Protein AF-A0A7L4P4T3-F1 (afdb_monomer_lite)

Radius of gyration: 15.0 Å; chains: 1; bounding box: 38×35×40 Å

Secondary structure (DSSP, 8-state):
-PEEEEEEESTTTTHHHHHHHHHHTT---SSHHHHS-HHHHHHHTTTEEEEEEEE--BHHHHHHTS---PPPPSEEETTEEE-BHHHHHHHHHHHHHHHHHHHT-SEEEEEE-SEES-EEEEE-SS-EEEE--S--EETTS--HHHHHHHHHHHHHHHHHHHHHHHS--

Structure (mmCIF, N/CA/C/O backbone):
data_AF-A0A7L4P4T3-F1
#
_entry.id   AF-A0A7L4P4T3-F1
#
loop_
_atom_site.group_PDB
_atom_site.id
_atom_site.type_symbol
_atom_site.label_atom_id
_atom_site.label_alt_id
_atom_site.label_comp_id
_atom_site.label_asym_id
_atom_site.label_entity_id
_atom_site.label_seq_id
_atom_site.pdbx_PDB_ins_code
_atom_site.Cartn_x
_atom_site.Cartn_y
_atom_site.Cartn_z
_atom_site.occupancy
_atom_site.B_iso_or_equiv
_atom_site.auth_seq_id
_atom_site.auth_comp_id
_atom_site.auth_asym_id
_atom_site.auth_atom_id
_atom_site.pdbx_PDB_model_num
ATOM 1 N N . MET A 1 1 ? -15.310 0.580 18.303 1.00 68.81 1 MET A N 1
ATOM 2 C CA . MET A 1 1 ? -15.443 -0.718 17.589 1.00 68.81 1 MET A CA 1
ATOM 3 C C . MET A 1 1 ? -14.160 -0.844 16.815 1.00 68.81 1 MET A C 1
ATOM 5 O O . MET A 1 1 ? -13.900 0.043 16.021 1.00 68.81 1 MET A O 1
ATOM 9 N N . THR A 1 2 ? -13.345 -1.863 17.078 1.00 90.75 2 THR A N 1
ATOM 10 C CA . THR A 1 2 ? -11.988 -1.888 16.525 1.00 90.75 2 THR A CA 1
ATOM 11 C C . THR A 1 2 ? -12.003 -2.198 15.031 1.00 90.75 2 THR A C 1
ATOM 13 O O . THR A 1 2 ? -12.440 -3.279 14.632 1.00 90.75 2 THR A O 1
ATOM 16 N N . LEU A 1 3 ? -11.505 -1.261 14.230 1.00 95.75 3 LEU A N 1
ATOM 17 C CA . LEU A 1 3 ? -11.363 -1.379 12.789 1.00 95.75 3 LEU A CA 1
ATOM 18 C C . LEU A 1 3 ? -10.098 -2.167 12.441 1.00 95.75 3 LEU A C 1
ATOM 20 O O . LEU A 1 3 ? -8.995 -1.843 12.888 1.00 95.75 3 LEU A O 1
ATOM 24 N N . LYS A 1 4 ? -10.252 -3.208 11.631 1.00 98.19 4 LYS A N 1
ATOM 25 C CA . LYS A 1 4 ? -9.178 -4.112 11.225 1.00 98.19 4 LYS A CA 1
ATOM 26 C C . LYS A 1 4 ? -8.603 -3.700 9.877 1.00 98.19 4 LYS A C 1
ATOM 28 O O . LYS A 1 4 ? -9.337 -3.578 8.900 1.00 98.19 4 LYS A O 1
ATOM 33 N N . ILE A 1 5 ? -7.284 -3.561 9.812 1.00 98.62 5 ILE A N 1
ATOM 34 C CA . ILE A 1 5 ? -6.548 -3.175 8.604 1.00 98.62 5 ILE A CA 1
ATOM 35 C C . ILE A 1 5 ? -5.568 -4.282 8.216 1.00 98.62 5 ILE A C 1
ATOM 37 O O . ILE A 1 5 ? -4.934 -4.892 9.079 1.00 98.62 5 ILE A O 1
ATOM 41 N N . ALA A 1 6 ? -5.404 -4.522 6.919 1.00 98.81 6 ALA A N 1
ATOM 42 C CA . ALA A 1 6 ? -4.343 -5.363 6.377 1.00 98.81 6 ALA A CA 1
ATOM 43 C C . ALA A 1 6 ? -3.648 -4.686 5.188 1.00 98.81 6 ALA A C 1
ATOM 45 O O . ALA A 1 6 ? -4.283 -3.951 4.432 1.00 98.81 6 ALA A O 1
ATOM 46 N N . THR A 1 7 ? -2.348 -4.932 5.004 1.00 98.88 7 THR A N 1
ATOM 47 C CA . THR A 1 7 ? -1.579 -4.352 3.888 1.00 98.88 7 THR A CA 1
ATOM 48 C C . THR A 1 7 ? -0.913 -5.424 3.030 1.00 98.88 7 THR A C 1
ATOM 50 O O . THR A 1 7 ? -0.411 -6.434 3.528 1.00 98.88 7 THR A O 1
ATOM 53 N N . ALA A 1 8 ? -0.886 -5.188 1.722 1.00 98.69 8 ALA A N 1
ATOM 54 C CA . ALA A 1 8 ? -0.048 -5.867 0.753 1.00 98.69 8 ALA A CA 1
ATOM 55 C C . ALA A 1 8 ? 0.802 -4.814 0.036 1.00 98.69 8 ALA A C 1
ATOM 57 O O . ALA A 1 8 ? 0.303 -3.945 -0.673 1.00 98.69 8 ALA A O 1
ATOM 58 N N . GLU A 1 9 ? 2.110 -4.880 0.225 1.00 98.69 9 GLU A N 1
ATOM 59 C CA . GLU A 1 9 ? 3.041 -3.821 -0.132 1.00 98.69 9 GLU A CA 1
ATOM 60 C C . GLU A 1 9 ? 4.134 -4.331 -1.067 1.00 98.69 9 GLU A C 1
ATOM 62 O O . GLU A 1 9 ? 4.635 -5.449 -0.922 1.00 98.69 9 GLU A O 1
ATOM 67 N N . CYS A 1 10 ? 4.552 -3.484 -2.004 1.00 97.19 10 CYS A N 1
ATOM 68 C CA . CYS A 1 10 ? 5.779 -3.676 -2.774 1.00 97.19 10 CYS A CA 1
ATOM 69 C C . CYS A 1 10 ? 6.733 -2.533 -2.469 1.00 97.19 10 CYS A C 1
ATOM 71 O O . CYS A 1 10 ? 7.533 -2.659 -1.558 1.00 97.19 10 CYS A O 1
ATOM 73 N N . PHE A 1 11 ? 6.635 -1.401 -3.167 1.00 97.94 11 PHE A N 1
ATOM 74 C CA . PHE A 1 11 ? 7.646 -0.342 -3.095 1.00 97.94 11 PHE A CA 1
ATOM 75 C C . PHE A 1 11 ? 7.721 0.373 -1.733 1.00 97.94 11 PHE A C 1
ATOM 77 O O . PHE A 1 11 ? 8.744 0.978 -1.424 1.00 97.94 11 PHE A O 1
ATOM 84 N N . THR A 1 12 ? 6.694 0.239 -0.887 1.00 98.44 12 THR A N 1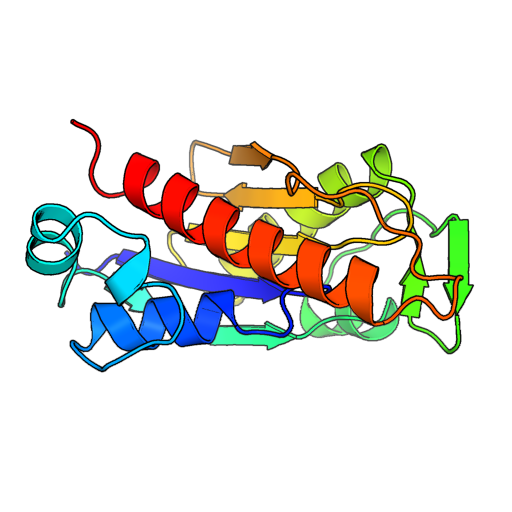
ATOM 85 C CA . THR A 1 12 ? 6.690 0.737 0.500 1.00 98.44 12 THR A CA 1
ATOM 86 C C . THR A 1 12 ? 7.265 -0.255 1.520 1.00 98.44 12 THR A C 1
ATOM 88 O O . THR A 1 12 ? 7.413 0.091 2.684 1.00 98.44 12 THR A O 1
ATOM 91 N N . HIS A 1 13 ? 7.654 -1.466 1.103 1.00 97.31 13 HIS A N 1
ATOM 92 C CA . HIS A 1 13 ? 8.471 -2.415 1.881 1.00 97.31 13 HIS A CA 1
ATOM 93 C C . HIS A 1 13 ? 7.887 -2.860 3.242 1.00 97.31 13 HIS A C 1
ATOM 95 O O . HIS A 1 13 ? 8.635 -3.277 4.125 1.00 97.31 13 HIS A O 1
ATOM 101 N N . GLY A 1 14 ? 6.567 -2.802 3.438 1.00 97.81 14 GLY A N 1
ATOM 102 C CA . GLY A 1 14 ? 5.952 -3.143 4.728 1.00 97.81 14 GLY A CA 1
ATOM 103 C C . GLY A 1 14 ? 6.009 -2.002 5.749 1.00 97.81 14 GLY A C 1
ATOM 104 O O . GLY A 1 14 ? 5.626 -2.188 6.906 1.00 97.81 14 GLY A O 1
ATOM 105 N N . ILE A 1 15 ? 6.514 -0.829 5.351 1.00 97.88 15 ILE A N 1
ATOM 106 C CA . ILE A 1 15 ? 6.618 0.340 6.223 1.00 97.88 15 ILE A CA 1
ATOM 107 C C . ILE A 1 15 ? 5.219 0.862 6.548 1.00 97.88 15 ILE A C 1
ATOM 109 O O . ILE A 1 15 ? 4.986 1.223 7.694 1.00 97.88 15 ILE A O 1
ATOM 113 N N . VAL A 1 16 ? 4.265 0.835 5.609 1.00 98.19 16 VAL A N 1
ATOM 114 C CA . VAL A 1 16 ? 2.896 1.299 5.895 1.00 98.19 16 VAL A CA 1
ATOM 115 C C . VAL A 1 16 ? 2.280 0.464 7.016 1.00 98.19 16 VAL A C 1
ATOM 117 O O . VAL A 1 16 ? 1.818 1.026 8.006 1.00 98.19 16 VAL A O 1
ATOM 120 N N . ALA A 1 17 ? 2.348 -0.868 6.925 1.00 98.00 17 ALA A N 1
ATOM 121 C CA . ALA A 1 17 ? 1.930 -1.754 8.010 1.00 98.00 17 ALA A CA 1
ATOM 122 C C . ALA A 1 17 ? 2.639 -1.431 9.330 1.00 98.00 17 ALA A C 1
ATOM 124 O O . ALA A 1 17 ? 1.982 -1.252 10.356 1.00 98.00 17 ALA A O 1
ATOM 125 N N . ARG A 1 18 ? 3.974 -1.330 9.316 1.00 96.06 18 ARG A N 1
ATOM 126 C CA . ARG A 1 18 ? 4.760 -1.022 10.520 1.00 96.06 18 ARG A CA 1
ATOM 127 C C . ARG A 1 18 ? 4.282 0.264 11.191 1.00 96.06 18 ARG A C 1
ATOM 129 O O . ARG A 1 18 ? 4.104 0.278 12.405 1.00 96.06 18 ARG A O 1
ATOM 136 N N . GLU A 1 19 ? 4.078 1.320 10.413 1.00 95.31 19 GLU A N 1
ATOM 137 C CA . GLU A 1 19 ? 3.657 2.623 10.922 1.00 95.31 19 GLU A CA 1
ATOM 138 C C . GLU A 1 19 ? 2.224 2.577 11.454 1.00 95.31 19 GLU A C 1
ATOM 140 O O . GLU A 1 19 ? 1.995 3.074 12.553 1.00 95.31 19 GLU A O 1
ATOM 145 N N . ILE A 1 20 ? 1.297 1.903 10.758 1.00 95.06 20 ILE A N 1
ATOM 146 C CA . ILE A 1 20 ? -0.074 1.673 11.248 1.00 95.06 20 ILE A CA 1
ATOM 147 C C . ILE A 1 20 ? -0.064 0.972 12.601 1.00 95.06 20 ILE A C 1
ATOM 149 O O . ILE A 1 20 ? -0.732 1.410 13.534 1.00 95.06 20 ILE A O 1
ATOM 153 N N . HIS A 1 21 ? 0.719 -0.099 12.732 1.00 94.25 21 HIS A N 1
ATOM 154 C CA . HIS A 1 21 ? 0.857 -0.797 14.003 1.00 94.25 21 HIS A CA 1
ATOM 155 C C . HIS A 1 21 ? 1.443 0.109 15.089 1.00 94.25 21 HIS A C 1
ATOM 157 O O . HIS A 1 21 ? 0.913 0.146 16.197 1.00 94.25 21 HIS A O 1
ATOM 163 N N . ALA A 1 22 ? 2.514 0.844 14.779 1.00 91.12 22 ALA A N 1
ATOM 164 C CA . ALA A 1 22 ? 3.192 1.693 15.747 1.00 91.12 22 ALA A CA 1
ATOM 165 C C . ALA A 1 22 ? 2.245 2.745 16.337 1.00 91.12 22 ALA A C 1
ATOM 167 O O . ALA A 1 22 ? 2.078 2.782 17.556 1.00 91.12 22 ALA A O 1
ATOM 168 N N . TRP A 1 23 ? 1.575 3.549 15.505 1.00 88.81 23 TRP A N 1
ATOM 169 C CA . TRP A 1 23 ? 0.705 4.605 16.028 1.00 88.81 23 TRP A CA 1
ATOM 170 C C . TRP A 1 23 ? -0.558 4.038 16.689 1.00 88.81 23 TRP A C 1
ATOM 172 O O . TRP A 1 23 ? -0.953 4.527 17.745 1.00 88.81 23 TRP A O 1
ATOM 182 N N . ALA A 1 24 ? -1.140 2.949 16.170 1.00 90.31 24 ALA A N 1
ATOM 183 C CA . ALA A 1 24 ? -2.326 2.335 16.776 1.00 90.31 24 ALA A CA 1
ATOM 184 C C . ALA A 1 24 ? -2.061 1.774 18.187 1.00 90.31 24 ALA A C 1
ATOM 186 O O . ALA A 1 24 ? -2.991 1.646 18.986 1.00 90.31 24 ALA A O 1
ATOM 187 N N . GLN A 1 25 ? -0.800 1.445 18.499 1.00 89.00 25 GLN A N 1
ATOM 188 C CA . GLN A 1 25 ? -0.351 0.968 19.812 1.00 89.00 25 GLN A CA 1
ATOM 189 C C . GLN A 1 25 ? 0.301 2.060 20.681 1.00 89.00 25 GLN A C 1
ATOM 191 O O . GLN A 1 25 ? 0.717 1.774 21.804 1.00 89.00 25 GLN A O 1
ATOM 196 N N . GLY A 1 26 ? 0.396 3.304 20.198 1.00 86.06 26 GLY A N 1
ATOM 197 C CA . GLY A 1 26 ? 1.049 4.403 20.918 1.00 86.06 26 GLY A CA 1
ATOM 198 C C . GLY A 1 26 ? 2.581 4.311 20.961 1.00 86.06 26 GLY A C 1
ATOM 199 O O . GLY A 1 26 ? 3.210 4.837 21.880 1.00 86.06 26 GLY A O 1
ATOM 200 N N . TYR A 1 27 ? 3.200 3.615 20.005 1.00 83.94 27 TYR A N 1
ATOM 201 C CA . TYR A 1 27 ? 4.654 3.546 19.854 1.00 83.94 27 TYR A CA 1
ATOM 202 C C . TYR A 1 27 ? 5.192 4.703 19.009 1.00 83.94 27 TYR A C 1
ATOM 204 O O . TYR A 1 27 ? 4.485 5.306 18.203 1.00 83.94 27 TYR A O 1
ATOM 212 N N . GLN A 1 28 ? 6.491 4.976 19.157 1.00 79.19 28 GLN A N 1
ATOM 213 C CA . GLN A 1 28 ? 7.197 5.853 18.227 1.00 79.19 28 GLN A CA 1
ATOM 214 C C . GLN A 1 28 ? 7.330 5.172 16.857 1.00 79.19 28 GLN A C 1
ATOM 216 O O . GLN A 1 28 ? 7.611 3.976 16.770 1.00 79.19 28 GLN A O 1
ATOM 221 N N . GLY A 1 29 ? 7.145 5.953 15.798 1.00 76.75 29 GLY A N 1
ATOM 222 C CA . GLY A 1 29 ? 7.253 5.548 14.399 1.00 76.75 29 GLY A CA 1
ATOM 223 C C . GLY A 1 29 ? 8.104 6.546 13.620 1.00 76.75 29 GLY A C 1
ATOM 224 O O . GLY A 1 29 ? 8.430 7.624 14.121 1.00 76.75 29 GLY A O 1
ATOM 225 N N . GLU A 1 30 ? 8.492 6.178 12.404 1.00 78.00 30 GLU A N 1
ATOM 226 C CA . GLU A 1 30 ? 9.298 7.040 11.534 1.00 78.00 30 GLU A CA 1
ATOM 227 C C . GLU A 1 30 ? 8.426 8.052 10.782 1.00 78.00 30 GLU A C 1
ATOM 229 O O . GLU A 1 30 ? 8.849 9.186 10.560 1.00 78.00 30 GLU A O 1
ATOM 234 N N . PHE A 1 31 ? 7.193 7.665 10.447 1.00 78.62 31 PHE A N 1
ATOM 235 C CA . PHE A 1 31 ? 6.271 8.466 9.649 1.00 78.62 31 PHE A CA 1
ATOM 236 C C . PHE A 1 31 ? 4.995 8.779 10.411 1.00 78.62 31 PHE A C 1
ATOM 238 O O . PHE A 1 31 ? 4.721 9.951 10.609 1.00 78.62 31 PHE A O 1
ATOM 245 N N . GLY A 1 32 ? 4.237 7.777 10.873 1.00 70.69 32 GLY A N 1
ATOM 246 C CA . GLY A 1 32 ? 2.883 7.964 11.420 1.00 70.69 32 GLY A CA 1
ATOM 247 C C . GLY A 1 32 ? 2.794 9.109 12.438 1.00 70.69 32 GLY A C 1
ATOM 248 O O . GLY A 1 32 ? 2.099 10.087 12.181 1.00 70.69 32 GLY A O 1
ATOM 249 N N . PRO A 1 33 ? 3.579 9.077 13.528 1.00 67.31 33 PRO A N 1
ATOM 250 C CA . PRO A 1 33 ? 3.592 10.157 14.520 1.00 67.31 33 PRO A CA 1
ATOM 251 C C . PRO A 1 33 ? 4.080 11.525 14.014 1.00 67.31 33 PRO A C 1
ATOM 253 O O . PRO A 1 33 ? 3.840 12.530 14.675 1.00 67.31 33 PRO A O 1
ATOM 256 N N . ASN A 1 34 ? 4.785 11.570 12.881 1.00 75.75 34 ASN A N 1
ATOM 257 C CA . ASN A 1 34 ? 5.347 12.790 12.295 1.00 75.75 34 ASN A CA 1
ATOM 258 C C . ASN A 1 34 ? 4.479 13.382 11.173 1.00 75.75 34 ASN A C 1
ATOM 260 O O . ASN A 1 34 ? 4.620 14.566 10.873 1.00 75.75 34 ASN A O 1
ATOM 264 N N . VAL A 1 35 ? 3.631 12.571 10.530 1.00 82.31 35 VAL A N 1
ATOM 265 C CA . VAL A 1 35 ? 2.823 12.981 9.366 1.00 82.31 35 VAL A CA 1
ATOM 266 C C . VAL A 1 35 ? 1.339 13.122 9.680 1.00 82.31 35 VAL A C 1
ATOM 268 O O . VAL A 1 35 ? 0.672 13.911 9.022 1.00 82.31 35 VAL A O 1
ATOM 271 N N . LEU A 1 36 ? 0.829 12.390 10.673 1.00 84.50 36 LEU A N 1
ATOM 272 C CA . LEU A 1 36 ? -0.582 12.422 11.060 1.00 84.50 36 LEU A CA 1
ATOM 273 C C . LEU A 1 36 ? -0.865 13.554 12.055 1.00 84.50 36 LEU A C 1
ATOM 275 O O . LEU A 1 36 ? 0.003 13.934 12.849 1.00 84.50 36 LEU A O 1
ATOM 279 N N . LYS A 1 37 ? -2.095 14.081 12.060 1.00 85.25 37 LYS A N 1
ATOM 280 C CA . LYS A 1 37 ? -2.514 15.094 13.039 1.00 85.25 37 LYS A CA 1
ATOM 281 C C . LYS A 1 37 ? -2.562 14.462 14.446 1.00 85.25 37 LYS A C 1
ATOM 283 O O . LYS A 1 37 ? -3.124 13.374 14.594 1.00 85.25 37 LYS A O 1
ATOM 288 N N . PRO A 1 38 ? -2.066 15.142 15.501 1.00 84.06 38 PRO A N 1
ATOM 289 C CA . PRO A 1 38 ? -2.125 14.627 16.874 1.00 84.06 38 PRO A CA 1
ATOM 290 C C . PRO A 1 38 ? -3.537 14.213 17.315 1.00 84.06 38 PRO A C 1
ATOM 292 O O . PRO A 1 38 ? -3.720 13.120 17.839 1.00 84.06 38 PRO A O 1
ATOM 295 N N . ASP A 1 39 ? -4.549 15.028 16.999 1.00 86.00 39 ASP A N 1
ATOM 296 C CA . ASP A 1 39 ? -5.949 14.737 17.334 1.00 86.00 39 ASP A CA 1
ATOM 297 C C . ASP A 1 39 ? -6.473 13.456 16.659 1.00 86.00 39 ASP A C 1
ATOM 299 O O . ASP A 1 39 ? -7.330 12.767 17.214 1.00 86.00 39 ASP A O 1
ATOM 303 N N . SER A 1 40 ? -5.985 13.131 15.457 1.00 85.44 40 SER A N 1
ATOM 304 C CA . SER A 1 40 ? -6.337 11.888 14.763 1.00 85.44 40 SER A CA 1
ATOM 305 C C . SER A 1 40 ? -5.680 10.691 15.437 1.00 85.44 40 SER A C 1
ATOM 307 O O . SER A 1 40 ? -6.336 9.673 15.638 1.00 85.44 40 SER A O 1
ATOM 309 N N . ILE A 1 41 ? -4.409 10.815 15.834 1.00 81.88 41 ILE A N 1
ATOM 310 C CA . ILE A 1 41 ? -3.689 9.759 16.558 1.00 81.88 41 ILE A CA 1
ATOM 311 C C . ILE A 1 41 ? -4.428 9.423 17.857 1.00 81.88 41 ILE A C 1
ATOM 313 O O . ILE A 1 41 ? -4.738 8.255 18.088 1.00 81.88 41 ILE A O 1
ATOM 317 N N . ASP A 1 42 ? -4.789 10.434 18.648 1.00 84.31 42 ASP A N 1
ATOM 318 C CA . ASP A 1 42 ? -5.488 10.245 19.924 1.00 84.31 42 ASP A CA 1
ATOM 319 C C . ASP A 1 42 ? -6.858 9.569 19.747 1.00 84.31 42 ASP A C 1
ATOM 321 O O . ASP A 1 42 ? -7.248 8.728 20.557 1.00 84.31 42 ASP A O 1
ATOM 325 N N . LYS A 1 43 ? -7.593 9.906 18.677 1.00 84.62 43 LYS A N 1
ATOM 326 C CA . LYS A 1 43 ? -8.898 9.296 18.363 1.00 84.62 43 LYS A CA 1
ATOM 327 C C . LYS A 1 43 ? -8.785 7.853 17.880 1.00 84.62 43 LYS A C 1
ATOM 329 O O . LYS A 1 43 ? -9.671 7.050 18.158 1.00 84.62 43 LYS A O 1
ATOM 334 N N . LEU A 1 44 ? -7.755 7.548 17.096 1.00 85.19 44 LEU A N 1
ATOM 335 C CA . LEU A 1 44 ? -7.621 6.261 16.416 1.00 85.19 44 LEU A CA 1
ATOM 336 C C . LEU A 1 44 ? -6.839 5.232 17.247 1.00 85.19 44 LEU A C 1
ATOM 338 O O . LEU A 1 44 ? -6.943 4.028 16.988 1.00 85.19 44 LEU A O 1
ATOM 342 N N . GLN A 1 45 ? -6.065 5.669 18.245 1.00 86.31 45 GLN A N 1
ATOM 343 C CA . GLN A 1 45 ? -5.320 4.779 19.130 1.00 86.31 45 GLN A CA 1
ATOM 344 C C . GLN A 1 45 ? -6.273 3.838 19.887 1.00 86.31 45 GLN A C 1
ATOM 346 O O . GLN A 1 45 ? -7.221 4.263 20.539 1.00 86.31 45 GLN A O 1
ATOM 351 N N . GLY A 1 46 ? -6.025 2.529 19.796 1.00 83.56 46 GLY A N 1
ATOM 352 C CA . GLY A 1 46 ? -6.900 1.495 20.369 1.00 83.56 46 GLY A CA 1
ATOM 353 C C . GLY A 1 46 ? -8.183 1.199 19.574 1.00 83.56 46 GLY A C 1
ATOM 354 O O . GLY A 1 46 ? -8.781 0.138 19.770 1.00 83.56 46 GLY A O 1
ATOM 355 N N . GLU A 1 47 ? -8.572 2.060 18.631 1.00 90.94 47 GLU A N 1
ATOM 356 C CA . GLU A 1 47 ? -9.696 1.823 17.714 1.00 90.94 47 GLU A CA 1
ATOM 357 C C . GLU A 1 47 ? -9.255 1.169 16.397 1.00 90.94 47 GLU A C 1
ATOM 359 O O . GLU A 1 47 ? -10.097 0.660 15.662 1.00 90.94 47 GLU A O 1
ATOM 364 N N . VAL A 1 48 ? -7.951 1.107 16.109 1.00 94.56 48 VAL A N 1
ATOM 365 C CA . VAL A 1 48 ? -7.394 0.445 14.918 1.00 94.56 48 VAL A CA 1
ATOM 366 C C . VAL A 1 48 ? -6.531 -0.760 15.288 1.00 94.56 48 VAL A C 1
ATOM 368 O O . VAL A 1 48 ? -5.729 -0.724 16.220 1.00 94.56 48 VAL A O 1
ATOM 371 N N . LEU A 1 49 ? -6.673 -1.841 14.521 1.00 95.94 49 LEU A N 1
ATOM 372 C CA . LEU A 1 49 ? -5.886 -3.064 14.642 1.00 95.94 49 LEU A CA 1
ATOM 373 C C . LEU A 1 49 ? -5.312 -3.471 13.283 1.00 95.94 49 LEU A C 1
ATOM 375 O O . LEU A 1 49 ? -6.054 -3.793 12.358 1.00 95.94 49 LEU A O 1
ATOM 379 N N . LEU A 1 50 ? -3.985 -3.545 13.180 1.00 97.75 50 LEU A N 1
ATOM 380 C CA . LEU A 1 50 ? -3.332 -4.181 12.037 1.00 97.75 50 LEU A CA 1
ATOM 381 C C . LEU A 1 50 ? -3.378 -5.709 12.193 1.00 97.75 50 LEU A C 1
ATOM 383 O O . LEU A 1 50 ? -2.816 -6.247 13.146 1.00 97.75 50 LEU A O 1
ATOM 387 N N . LEU A 1 51 ? -4.001 -6.410 11.245 1.00 98.12 51 LEU A N 1
ATOM 388 C CA . LEU A 1 51 ? -4.033 -7.875 11.207 1.00 98.12 51 LEU A CA 1
ATOM 389 C C . LEU A 1 51 ? -2.748 -8.462 10.622 1.00 98.12 51 LEU A C 1
ATOM 391 O O . LEU A 1 51 ? -2.170 -9.392 11.183 1.00 98.12 51 LEU A O 1
ATOM 395 N N . CYS A 1 52 ? -2.304 -7.931 9.484 1.00 98.06 52 CYS A N 1
ATOM 396 C CA . CYS A 1 52 ? -1.067 -8.343 8.835 1.00 98.06 52 CYS A CA 1
ATOM 397 C C . CYS A 1 52 ? -0.538 -7.263 7.887 1.00 98.06 52 CYS A C 1
ATOM 399 O O . CYS A 1 52 ? -1.307 -6.497 7.307 1.00 98.06 52 CYS A O 1
ATOM 401 N N . GLY A 1 53 ? 0.778 -7.265 7.688 1.00 98.44 53 GLY A N 1
ATOM 402 C CA . GLY A 1 53 ? 1.443 -6.563 6.596 1.00 98.44 53 GLY A CA 1
ATOM 403 C C . GLY A 1 53 ? 2.240 -7.554 5.762 1.00 98.44 53 GLY A C 1
ATOM 404 O O . GLY A 1 53 ? 3.037 -8.323 6.304 1.00 98.44 53 GLY A O 1
ATOM 405 N N . LEU A 1 54 ? 2.007 -7.570 4.454 1.00 98.31 54 LEU A N 1
ATOM 406 C CA . LEU A 1 54 ? 2.615 -8.518 3.528 1.00 98.31 54 LEU A CA 1
ATOM 407 C C . LEU A 1 54 ? 3.509 -7.777 2.540 1.00 98.31 54 LEU A C 1
ATOM 409 O O . LEU A 1 54 ? 3.031 -6.942 1.786 1.00 98.31 54 LEU A O 1
ATOM 413 N N . PHE A 1 55 ? 4.793 -8.122 2.476 1.00 98.00 55 PHE A N 1
ATOM 414 C CA . PHE A 1 55 ? 5.679 -7.636 1.417 1.00 98.00 55 PHE A CA 1
ATOM 415 C C . PHE A 1 55 ? 5.663 -8.616 0.228 1.00 98.00 55 PHE A C 1
ATOM 417 O O . PHE A 1 55 ? 6.205 -9.718 0.324 1.00 98.00 55 PHE A O 1
ATOM 424 N N . ILE A 1 56 ? 5.025 -8.232 -0.887 1.00 95.81 56 ILE A N 1
ATOM 425 C CA . ILE A 1 56 ? 4.698 -9.096 -2.043 1.00 95.81 56 ILE A CA 1
ATOM 426 C C . ILE A 1 56 ? 5.317 -8.553 -3.356 1.00 95.81 56 ILE A C 1
ATOM 428 O O . ILE A 1 56 ? 4.609 -8.215 -4.312 1.00 95.81 56 ILE A O 1
ATOM 432 N N . PRO A 1 57 ? 6.659 -8.489 -3.475 1.00 92.88 57 PRO A N 1
ATOM 433 C CA . PRO A 1 57 ? 7.312 -7.911 -4.653 1.00 92.88 57 PRO A CA 1
ATOM 434 C C . PRO A 1 57 ? 7.235 -8.800 -5.906 1.00 92.88 57 PRO A C 1
ATOM 436 O O . PRO A 1 57 ? 7.375 -8.301 -7.022 1.00 92.88 57 PRO A O 1
ATOM 439 N N . THR A 1 58 ? 7.017 -10.110 -5.755 1.00 92.38 58 THR A N 1
ATOM 440 C CA . THR A 1 58 ? 7.076 -11.066 -6.873 1.00 92.38 58 THR A CA 1
ATOM 441 C C . THR A 1 58 ? 5.697 -11.412 -7.424 1.00 92.38 58 THR A C 1
ATOM 443 O O . THR A 1 58 ? 4.714 -11.473 -6.683 1.00 92.38 58 THR A O 1
ATOM 446 N N . LEU A 1 59 ? 5.634 -11.716 -8.724 1.00 89.62 59 LEU A N 1
ATOM 447 C CA . LEU A 1 59 ? 4.412 -12.214 -9.369 1.00 89.62 59 LEU A CA 1
ATOM 448 C C . LEU A 1 59 ? 3.955 -13.555 -8.762 1.00 89.62 59 LEU A C 1
ATOM 450 O O . LEU A 1 59 ? 2.765 -13.797 -8.583 1.00 89.62 59 LEU A O 1
ATOM 454 N N . SER A 1 60 ? 4.912 -14.405 -8.372 1.00 91.50 60 SER A N 1
ATOM 455 C CA . SER A 1 60 ? 4.626 -15.685 -7.713 1.00 91.50 60 SER A CA 1
ATOM 456 C C . SER A 1 60 ? 3.902 -15.495 -6.379 1.00 91.50 60 SER A C 1
ATOM 458 O O . SER A 1 60 ? 2.886 -16.145 -6.135 1.00 91.50 60 SER A O 1
ATOM 460 N N . ALA A 1 61 ? 4.375 -14.580 -5.525 1.00 93.06 61 ALA A N 1
ATOM 461 C CA . ALA A 1 61 ? 3.728 -14.295 -4.246 1.00 93.06 61 ALA A CA 1
ATOM 462 C C . ALA A 1 61 ? 2.340 -13.666 -4.439 1.00 93.06 61 ALA A C 1
ATOM 464 O O . ALA A 1 61 ? 1.408 -14.005 -3.717 1.00 93.06 61 ALA A O 1
ATOM 465 N N . LEU A 1 62 ? 2.170 -12.822 -5.458 1.00 92.31 62 LEU A N 1
ATOM 466 C CA . LEU A 1 62 ? 0.869 -12.256 -5.810 1.00 92.31 62 LEU A CA 1
ATOM 467 C C . LEU A 1 62 ? -0.158 -13.357 -6.134 1.00 92.31 62 LEU A C 1
ATOM 469 O O . LEU A 1 62 ? -1.252 -13.386 -5.571 1.00 92.31 62 LEU A O 1
ATOM 473 N N . LYS A 1 63 ? 0.247 -14.335 -6.948 1.00 93.19 63 LYS A N 1
ATOM 474 C CA . LYS A 1 63 ? -0.603 -15.466 -7.328 1.00 93.19 63 LYS A CA 1
ATOM 475 C C . LYS A 1 63 ? -0.840 -16.463 -6.197 1.00 93.19 63 LYS A C 1
ATOM 477 O O . LYS A 1 63 ? -1.935 -16.990 -6.054 1.00 93.19 63 LYS A O 1
ATOM 482 N N . THR A 1 64 ? 0.183 -16.775 -5.409 1.00 95.00 64 THR A N 1
ATOM 483 C CA . THR A 1 64 ? 0.121 -17.884 -4.438 1.00 95.00 64 THR A CA 1
ATOM 484 C C . THR A 1 64 ? -0.326 -17.451 -3.047 1.00 95.00 64 THR A C 1
ATOM 486 O O . THR A 1 64 ? -1.017 -18.215 -2.377 1.00 95.00 64 THR A O 1
ATOM 489 N N . VAL A 1 65 ? 0.033 -16.236 -2.619 1.00 96.38 65 VAL A N 1
ATOM 490 C CA . VAL A 1 65 ? -0.326 -15.686 -1.303 1.00 96.38 65 VAL A CA 1
ATOM 491 C C . VAL A 1 65 ? -1.629 -14.902 -1.395 1.00 96.38 65 VAL A C 1
ATOM 493 O O . VAL A 1 65 ? -2.575 -15.228 -0.684 1.00 96.38 65 VAL A O 1
ATOM 496 N N . LEU A 1 66 ? -1.707 -13.912 -2.296 1.00 95.81 66 LEU A N 1
ATOM 497 C CA . LEU A 1 66 ? -2.916 -13.091 -2.447 1.00 95.81 66 LEU A CA 1
ATOM 498 C C . LEU A 1 66 ? -3.995 -13.751 -3.313 1.00 95.81 66 LEU A C 1
ATOM 500 O O . LEU A 1 66 ? -5.125 -13.279 -3.319 1.00 95.81 66 LEU A O 1
ATOM 504 N N . LYS A 1 67 ? -3.679 -14.848 -4.018 1.00 94.88 67 LYS A N 1
ATOM 505 C CA . LYS A 1 67 ? -4.611 -15.538 -4.931 1.00 94.88 67 LYS A CA 1
ATOM 506 C C . LYS A 1 67 ? -5.157 -14.616 -6.030 1.00 94.88 67 LYS A C 1
ATOM 508 O O . LYS A 1 67 ? -6.295 -14.771 -6.463 1.00 94.88 67 LYS A O 1
ATOM 513 N N . VAL A 1 68 ? -4.329 -13.671 -6.475 1.00 91.69 68 VAL A N 1
ATOM 514 C CA . VAL A 1 68 ? -4.651 -12.705 -7.531 1.00 91.69 68 VAL A CA 1
ATOM 515 C C . VAL A 1 68 ? -3.985 -13.127 -8.833 1.00 91.69 68 VAL A C 1
ATOM 517 O O . VAL A 1 68 ? -2.765 -13.299 -8.881 1.00 91.69 68 VAL A O 1
ATOM 520 N N . ASP A 1 69 ? -4.775 -13.222 -9.900 1.00 88.12 69 ASP A N 1
ATOM 521 C CA . ASP A 1 69 ? -4.260 -13.236 -11.268 1.00 88.12 69 ASP A CA 1
ATOM 522 C C . ASP A 1 69 ? -4.140 -11.782 -11.747 1.00 88.12 69 ASP A C 1
ATOM 524 O O . ASP A 1 69 ? -5.128 -11.130 -12.080 1.00 88.12 69 ASP A O 1
ATOM 528 N N . ALA A 1 70 ? -2.921 -11.248 -11.694 1.00 85.12 70 ALA A N 1
ATOM 529 C CA . ALA A 1 70 ? -2.623 -9.878 -12.099 1.00 85.12 70 ALA A CA 1
ATOM 530 C C . ALA A 1 70 ? -2.343 -9.766 -13.602 1.00 85.12 70 ALA A C 1
ATOM 532 O O . ALA A 1 70 ? -1.979 -10.771 -14.221 1.00 85.12 70 ALA A O 1
ATOM 533 N N . PRO A 1 71 ? -2.451 -8.553 -14.178 1.00 89.56 71 PRO A N 1
ATOM 534 C CA . PRO A 1 71 ? -1.997 -8.298 -15.538 1.00 89.56 71 PRO A CA 1
ATOM 535 C C . PRO A 1 71 ? -0.533 -8.709 -15.736 1.00 89.56 71 PRO A C 1
ATOM 537 O O . PRO A 1 71 ? 0.280 -8.694 -14.802 1.00 89.56 71 PRO A O 1
ATOM 540 N N . GLU A 1 72 ? -0.200 -9.060 -16.977 1.00 92.06 72 GLU A N 1
ATOM 541 C CA . GLU A 1 72 ? 1.177 -9.351 -17.371 1.00 92.06 72 GLU A CA 1
ATOM 542 C C . GLU A 1 72 ? 2.048 -8.096 -17.187 1.00 92.06 72 GLU A C 1
ATOM 544 O O . GLU A 1 72 ? 1.665 -7.015 -17.640 1.00 92.06 72 GLU A O 1
ATOM 549 N N . PRO A 1 73 ? 3.199 -8.197 -16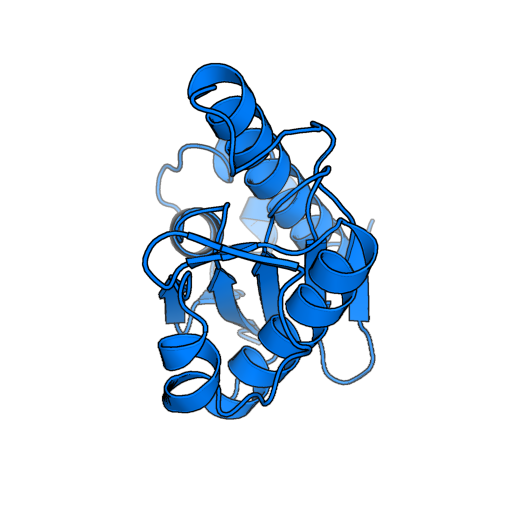.503 1.00 92.88 73 PRO A N 1
ATOM 550 C CA . PRO A 1 73 ? 4.086 -7.060 -16.314 1.00 92.88 73 PRO A CA 1
ATOM 551 C C . PRO A 1 73 ? 4.790 -6.677 -17.613 1.00 92.88 73 PRO A C 1
ATOM 553 O O . PRO A 1 73 ? 5.096 -7.527 -18.448 1.00 92.88 73 PRO A O 1
ATOM 556 N N . ALA A 1 74 ? 5.127 -5.393 -17.734 1.00 91.56 74 ALA A N 1
ATOM 557 C CA . ALA A 1 74 ? 5.943 -4.893 -18.835 1.00 91.56 74 ALA A CA 1
ATOM 558 C C . ALA A 1 74 ? 7.333 -5.551 -18.838 1.00 91.56 74 ALA A C 1
ATOM 560 O O . ALA A 1 74 ? 7.868 -5.885 -19.894 1.00 91.56 74 ALA A O 1
ATOM 561 N N . GLU A 1 75 ? 7.901 -5.783 -17.649 1.00 92.56 75 GLU A N 1
ATOM 562 C CA . GLU A 1 75 ? 9.158 -6.510 -17.486 1.00 92.56 75 GLU A CA 1
ATOM 563 C C . GLU A 1 75 ? 9.192 -7.339 -16.190 1.00 92.56 75 GLU A C 1
ATOM 565 O O . GLU A 1 75 ? 8.596 -6.993 -15.166 1.00 92.56 75 GLU A O 1
ATOM 570 N N . LEU A 1 76 ? 9.948 -8.442 -16.220 1.00 90.00 76 LEU A N 1
ATOM 571 C CA . LEU A 1 76 ? 10.303 -9.230 -15.041 1.00 90.00 76 LEU A CA 1
ATOM 572 C C . LEU A 1 76 ? 11.799 -9.108 -14.743 1.00 90.00 76 LEU A C 1
ATOM 574 O O . LEU A 1 76 ? 12.633 -9.764 -15.371 1.00 90.00 76 LEU A O 1
ATOM 578 N N . LYS A 1 77 ? 12.153 -8.355 -13.700 1.00 87.25 77 LYS A N 1
ATOM 579 C CA . LYS A 1 77 ? 13.544 -8.223 -13.248 1.00 87.25 77 LYS A CA 1
ATOM 580 C C . LYS A 1 77 ? 13.800 -9.168 -12.081 1.00 87.25 77 LYS A C 1
ATOM 582 O O . LYS A 1 77 ? 13.436 -8.889 -10.943 1.00 87.25 77 LYS A O 1
ATOM 587 N N . ARG A 1 78 ? 14.425 -10.321 -12.356 1.00 86.00 78 ARG A N 1
ATOM 588 C CA . ARG A 1 78 ? 14.711 -11.372 -11.348 1.00 86.00 78 ARG A CA 1
ATOM 589 C C . ARG A 1 78 ? 13.454 -11.830 -10.580 1.00 86.00 78 ARG A C 1
ATOM 591 O O . ARG A 1 78 ? 13.510 -12.083 -9.381 1.00 86.00 78 ARG A O 1
ATOM 598 N N . GLY A 1 79 ? 12.315 -11.914 -11.271 1.00 81.38 79 GLY A N 1
ATOM 599 C CA . GLY A 1 79 ? 11.024 -12.313 -10.693 1.00 81.38 79 GLY A CA 1
ATOM 600 C C . GLY A 1 79 ? 10.239 -11.188 -10.004 1.00 81.38 79 GLY A C 1
ATOM 601 O O . GLY A 1 79 ? 9.115 -11.426 -9.558 1.00 81.38 79 GLY A O 1
ATOM 602 N N . ILE A 1 80 ? 10.799 -9.975 -9.932 1.00 86.25 80 ILE A N 1
ATOM 603 C CA . ILE A 1 80 ? 10.087 -8.765 -9.507 1.00 86.25 80 ILE A CA 1
ATOM 604 C C . ILE A 1 80 ? 9.274 -8.246 -10.691 1.00 86.25 80 ILE A C 1
ATOM 606 O O . ILE A 1 80 ? 9.805 -8.122 -11.797 1.00 86.25 80 ILE A O 1
ATOM 610 N N . LYS A 1 81 ? 7.994 -7.966 -10.441 1.00 90.94 81 LYS A N 1
ATOM 611 C CA . LYS A 1 81 ? 7.063 -7.420 -11.433 1.00 90.94 81 LYS A CA 1
ATOM 612 C C . LYS A 1 81 ? 7.314 -5.925 -11.637 1.00 90.94 81 LYS A C 1
ATOM 614 O O . LYS A 1 81 ? 7.423 -5.190 -10.656 1.00 90.94 81 LYS A O 1
ATOM 619 N N . VAL A 1 82 ? 7.427 -5.501 -12.892 1.00 95.00 82 VAL A N 1
ATOM 620 C CA . VAL A 1 82 ? 7.600 -4.099 -13.283 1.00 95.00 82 VAL A CA 1
ATOM 621 C C . VAL A 1 82 ? 6.449 -3.719 -14.208 1.00 95.00 82 VAL A C 1
ATOM 623 O O . VAL A 1 82 ? 6.316 -4.277 -15.295 1.00 95.00 82 VAL A O 1
ATOM 626 N N . TYR A 1 83 ? 5.623 -2.786 -13.751 1.00 96.81 83 TYR A N 1
ATOM 627 C CA . TYR A 1 83 ? 4.483 -2.226 -14.476 1.00 96.81 83 TYR A CA 1
ATOM 628 C C . TYR A 1 83 ? 4.752 -0.765 -14.850 1.00 96.81 83 TYR A C 1
ATOM 630 O O . TYR A 1 83 ? 5.678 -0.155 -14.303 1.00 96.81 83 TYR A O 1
ATOM 638 N N . TYR A 1 84 ? 3.954 -0.208 -15.763 1.00 97.94 84 TYR A N 1
ATOM 639 C CA . TYR A 1 84 ? 3.826 1.242 -15.868 1.00 97.94 84 TYR A CA 1
ATOM 640 C C . TYR A 1 84 ? 2.790 1.742 -14.850 1.00 97.94 84 TYR A C 1
ATOM 642 O O . TYR A 1 84 ? 2.093 0.965 -14.199 1.00 97.94 84 TYR A O 1
ATOM 650 N N . GLU A 1 85 ? 2.728 3.059 -14.667 1.00 97.81 85 GLU A N 1
ATOM 651 C CA . GLU A 1 85 ? 1.917 3.698 -13.624 1.00 97.81 85 GLU A CA 1
ATOM 652 C C . GLU A 1 85 ? 0.416 3.362 -13.695 1.00 97.81 85 GLU A C 1
ATOM 654 O O . GLU A 1 85 ? -0.249 3.315 -12.659 1.00 97.81 85 GLU A O 1
ATOM 659 N N . GLU A 1 86 ? -0.127 3.130 -14.892 1.00 96.81 86 GLU A N 1
ATOM 660 C CA . GLU A 1 86 ? -1.534 2.757 -15.069 1.00 96.81 86 GLU A CA 1
ATOM 661 C C . GLU A 1 86 ? -1.798 1.352 -14.511 1.00 96.81 86 GLU A C 1
ATOM 663 O O . GLU A 1 86 ? -2.650 1.187 -13.635 1.00 96.81 86 GLU A O 1
ATOM 668 N N . GLU A 1 87 ? -1.003 0.357 -14.908 1.00 97.38 87 GLU A N 1
ATOM 669 C CA . GLU A 1 87 ? -1.153 -1.012 -14.415 1.00 97.38 87 GLU A CA 1
ATOM 670 C C . GLU A 1 87 ? -0.744 -1.135 -12.942 1.00 97.38 87 GLU A C 1
ATOM 672 O O . GLU A 1 87 ? -1.3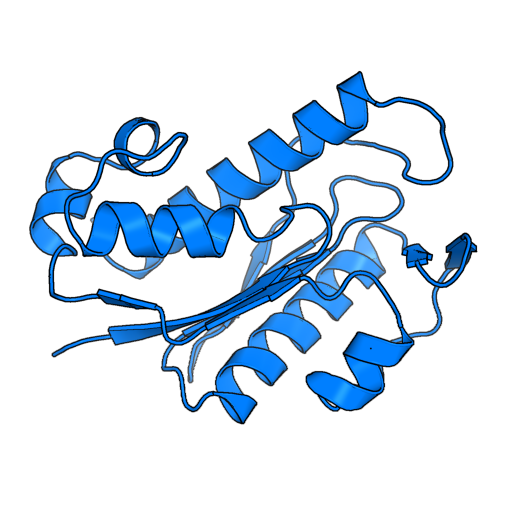29 -1.931 -12.211 1.00 97.38 87 GLU A O 1
ATOM 677 N N . ASP A 1 88 ? 0.200 -0.326 -12.451 1.00 98.06 88 ASP A N 1
ATOM 678 C CA . ASP A 1 88 ? 0.498 -0.257 -11.017 1.00 98.06 88 ASP A CA 1
ATOM 679 C C . ASP A 1 88 ? -0.733 0.180 -10.206 1.00 98.06 88 ASP A C 1
ATOM 681 O O . ASP A 1 88 ? -0.993 -0.371 -9.136 1.00 98.06 88 ASP A O 1
ATOM 685 N N . GLN A 1 89 ? -1.528 1.137 -10.689 1.00 98.25 89 GLN A N 1
ATOM 686 C CA . GLN A 1 89 ? -2.762 1.533 -10.001 1.00 98.25 89 GLN A CA 1
ATOM 687 C C . GLN A 1 89 ? -3.814 0.418 -10.018 1.00 98.25 89 GLN A C 1
ATOM 689 O O . GLN A 1 89 ? -4.484 0.194 -9.007 1.00 98.25 89 GLN A O 1
ATOM 694 N N . GLU A 1 90 ? -3.946 -0.314 -11.124 1.00 97.69 90 GLU A N 1
ATOM 695 C CA . GLU A 1 90 ? -4.835 -1.479 -11.200 1.00 97.69 90 GLU A CA 1
ATOM 696 C C . GLU A 1 90 ? -4.394 -2.592 -10.243 1.00 97.69 90 GLU A C 1
ATOM 698 O O . GLU A 1 90 ? -5.192 -3.109 -9.457 1.00 97.69 90 GLU A O 1
ATOM 703 N N . VAL A 1 91 ? -3.104 -2.923 -10.251 1.00 97.56 91 VAL A N 1
ATOM 704 C CA . VAL A 1 91 ? -2.516 -3.954 -9.393 1.00 97.56 91 VAL A CA 1
ATOM 705 C C . VAL A 1 91 ? -2.598 -3.557 -7.922 1.00 97.56 91 VAL A C 1
ATOM 707 O O . V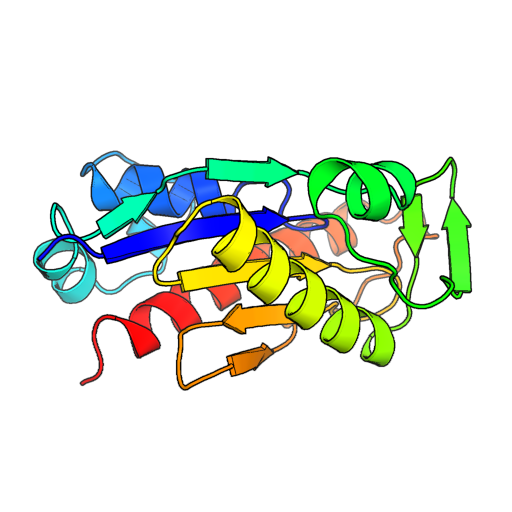AL A 1 91 ? -2.887 -4.417 -7.091 1.00 97.56 91 VAL A O 1
ATOM 710 N N . ALA A 1 92 ? -2.419 -2.279 -7.577 1.00 98.50 92 ALA A N 1
ATOM 711 C CA . ALA A 1 92 ? -2.603 -1.795 -6.210 1.00 98.50 92 ALA A CA 1
ATOM 712 C C . ALA A 1 92 ? -4.027 -2.074 -5.707 1.00 98.50 92 ALA A C 1
ATOM 714 O O . ALA A 1 92 ? -4.195 -2.567 -4.593 1.00 98.50 92 ALA A O 1
ATOM 715 N N . VAL A 1 93 ? -5.049 -1.840 -6.535 1.00 98.56 93 VAL A N 1
ATOM 716 C CA . VAL A 1 93 ? -6.449 -2.136 -6.188 1.00 98.56 93 VAL A CA 1
ATOM 717 C C . VAL A 1 93 ? -6.672 -3.633 -6.009 1.00 98.56 93 VAL A C 1
ATOM 719 O O . VAL A 1 93 ? -7.265 -4.041 -5.010 1.00 98.56 93 VAL A O 1
ATOM 722 N N . LEU A 1 94 ? -6.160 -4.459 -6.928 1.00 98.12 94 LEU A N 1
ATOM 723 C CA . LEU A 1 94 ? -6.248 -5.917 -6.810 1.00 98.12 94 LEU A CA 1
ATOM 724 C C . LEU A 1 94 ? -5.590 -6.415 -5.516 1.00 98.12 94 LEU A C 1
ATOM 726 O O . LEU A 1 94 ? -6.149 -7.260 -4.823 1.00 98.12 94 LEU A O 1
ATOM 730 N N . MET A 1 95 ? -4.425 -5.867 -5.166 1.00 98.50 95 MET A N 1
ATOM 731 C CA . MET A 1 95 ? -3.711 -6.188 -3.930 1.00 98.50 95 MET A CA 1
ATOM 732 C C . MET A 1 95 ? -4.487 -5.760 -2.681 1.00 98.50 95 MET A C 1
ATOM 734 O O . MET A 1 95 ? -4.579 -6.546 -1.739 1.00 98.50 95 MET A O 1
ATOM 738 N N . ALA A 1 96 ? -5.049 -4.548 -2.676 1.00 98.75 96 ALA A N 1
ATOM 739 C CA . ALA A 1 96 ? -5.832 -4.016 -1.564 1.00 98.75 96 ALA A CA 1
ATOM 740 C C . ALA A 1 96 ? -7.080 -4.869 -1.299 1.00 98.75 96 ALA A C 1
ATOM 742 O O . ALA A 1 96 ? -7.324 -5.278 -0.165 1.00 98.75 96 ALA A O 1
ATOM 743 N N . GLN A 1 97 ? -7.831 -5.198 -2.351 1.00 98.50 97 GLN A N 1
ATOM 744 C CA . GLN A 1 97 ? -9.016 -6.043 -2.238 1.00 98.50 97 GLN A CA 1
ATOM 745 C C . GLN A 1 97 ? -8.647 -7.455 -1.772 1.00 98.50 97 GLN A C 1
ATOM 747 O O . GLN A 1 97 ? -9.232 -7.980 -0.829 1.00 98.50 97 GLN A O 1
ATOM 752 N N . ALA A 1 98 ? -7.623 -8.053 -2.381 1.00 98.31 98 ALA A N 1
ATOM 753 C CA . ALA A 1 98 ? -7.225 -9.410 -2.046 1.00 98.31 98 ALA A CA 1
ATOM 754 C C . ALA A 1 98 ? -6.727 -9.537 -0.607 1.00 98.31 98 ALA A C 1
ATOM 756 O O . ALA A 1 98 ? -7.107 -10.482 0.079 1.00 98.31 98 ALA A O 1
ATOM 757 N N . VAL A 1 99 ? -5.902 -8.597 -0.125 1.00 98.69 99 VAL A N 1
ATOM 758 C CA . VAL A 1 99 ? -5.410 -8.664 1.256 1.00 98.69 99 VAL A CA 1
ATOM 759 C C . VAL A 1 99 ? -6.547 -8.496 2.262 1.00 98.69 99 VAL A C 1
ATOM 761 O O . VAL A 1 99 ? -6.577 -9.231 3.246 1.00 98.69 99 VAL A O 1
ATOM 764 N N . LYS A 1 100 ? -7.513 -7.610 1.977 1.00 98.62 100 LYS A N 1
ATOM 765 C CA . LYS A 1 100 ? -8.732 -7.443 2.777 1.00 98.62 100 LYS A CA 1
ATOM 766 C C . LYS A 1 100 ? -9.502 -8.757 2.892 1.00 98.62 100 LYS A C 1
ATOM 768 O O . LYS A 1 100 ? -9.801 -9.205 4.002 1.00 98.62 100 LYS A O 1
ATOM 773 N N . ASP A 1 101 ? -9.759 -9.392 1.751 1.00 98.06 101 ASP A N 1
ATOM 774 C CA . ASP A 1 101 ? -10.585 -10.594 1.661 1.00 98.06 101 ASP A CA 1
ATOM 775 C C . ASP A 1 101 ? -9.926 -11.802 2.339 1.00 98.06 101 ASP A C 1
ATOM 777 O O . ASP A 1 101 ? -10.585 -12.533 3.080 1.00 98.06 101 ASP A O 1
ATOM 781 N N . ILE A 1 102 ? -8.619 -12.016 2.141 1.00 97.62 102 ILE A N 1
ATOM 782 C CA . ILE A 1 102 ? -7.929 -13.170 2.742 1.00 97.62 102 ILE A CA 1
ATOM 783 C C . ILE A 1 102 ? -7.730 -13.022 4.253 1.00 97.62 102 ILE A C 1
ATOM 785 O O . ILE A 1 102 ? -7.660 -14.037 4.947 1.00 97.62 102 ILE A O 1
ATOM 789 N N . SER A 1 103 ? -7.607 -11.793 4.767 1.00 98.00 103 SER A N 1
ATOM 790 C CA . SER A 1 103 ? -7.398 -11.552 6.198 1.00 98.00 103 SER A CA 1
ATOM 791 C C . SER A 1 103 ? -8.702 -11.368 6.975 1.00 98.00 103 SER A C 1
ATOM 793 O O . SER A 1 103 ? -8.678 -11.418 8.203 1.00 98.00 103 SER A O 1
ATOM 795 N N . GLY A 1 104 ? -9.823 -11.103 6.295 1.00 97.56 104 GLY A N 1
ATOM 796 C CA . GLY A 1 104 ? -11.066 -10.664 6.938 1.00 97.56 104 GLY A CA 1
ATOM 797 C C . GLY A 1 104 ? -10.929 -9.289 7.606 1.00 97.56 104 GLY A C 1
ATOM 798 O O . GLY A 1 104 ? -11.495 -9.063 8.682 1.00 97.56 104 GLY A O 1
ATOM 799 N N . ALA A 1 105 ? -10.108 -8.412 7.015 1.00 98.38 105 ALA A N 1
ATOM 800 C CA . ALA A 1 105 ? -9.974 -7.026 7.458 1.00 98.38 105 ALA A CA 1
ATOM 801 C C . ALA A 1 105 ? -11.167 -6.193 6.973 1.00 98.38 105 ALA A C 1
ATOM 803 O O . ALA A 1 105 ? -11.823 -6.542 5.994 1.00 98.38 105 ALA A O 1
ATOM 804 N N . ASP A 1 106 ? -11.413 -5.073 7.644 1.00 98.44 106 ASP A N 1
ATOM 805 C CA . ASP A 1 106 ? -12.421 -4.099 7.227 1.00 98.44 106 ASP A CA 1
ATOM 806 C C . ASP A 1 106 ? -11.848 -3.182 6.127 1.00 98.44 106 ASP A C 1
ATOM 808 O O . ASP A 1 106 ? -12.559 -2.775 5.209 1.00 98.44 106 ASP A O 1
ATOM 812 N N . ILE A 1 107 ? -10.535 -2.912 6.180 1.00 98.69 107 ILE A N 1
ATOM 813 C CA . ILE A 1 107 ? -9.791 -2.145 5.173 1.00 98.69 107 ILE A CA 1
ATOM 814 C C . ILE A 1 107 ? -8.562 -2.925 4.693 1.00 98.69 107 ILE A C 1
ATOM 816 O O . ILE A 1 107 ? -7.769 -3.425 5.494 1.00 98.69 107 ILE A O 1
ATOM 820 N N . GLY A 1 108 ? -8.367 -2.975 3.376 1.00 98.81 108 GLY A N 1
ATOM 821 C CA . GLY A 1 108 ? -7.140 -3.452 2.740 1.00 98.81 108 GLY A CA 1
ATOM 822 C C . GLY A 1 108 ? -6.363 -2.324 2.075 1.00 98.81 108 GLY A C 1
ATOM 823 O O . GLY A 1 108 ? -6.952 -1.412 1.498 1.00 98.81 108 GLY A O 1
ATOM 824 N N . ILE A 1 109 ? -5.035 -2.395 2.128 1.00 98.88 109 ILE A N 1
ATOM 825 C CA . ILE A 1 109 ? -4.135 -1.426 1.491 1.00 98.88 109 ILE A CA 1
ATOM 826 C C . ILE A 1 109 ? -3.204 -2.154 0.527 1.00 98.88 109 ILE A C 1
ATOM 828 O O . ILE A 1 109 ? -2.579 -3.144 0.898 1.00 98.88 109 ILE A O 1
ATOM 832 N N . GLY A 1 110 ? -3.094 -1.651 -0.697 1.00 98.75 110 GLY A N 1
ATOM 833 C CA . GLY A 1 110 ? -2.234 -2.185 -1.747 1.00 98.75 110 GLY A CA 1
ATOM 834 C C . GLY A 1 110 ? -1.242 -1.137 -2.237 1.00 98.75 110 GLY A C 1
ATOM 835 O O . GLY A 1 110 ? -1.647 -0.018 -2.550 1.00 98.75 110 GLY A O 1
ATOM 836 N N . THR A 1 111 ? 0.046 -1.481 -2.337 1.00 98.75 111 THR A N 1
ATOM 837 C CA . THR A 1 111 ? 1.065 -0.595 -2.928 1.00 98.75 111 THR A CA 1
ATOM 838 C C . THR A 1 111 ? 1.952 -1.331 -3.935 1.00 98.75 111 THR A C 1
ATOM 840 O O . THR A 1 111 ? 2.465 -2.423 -3.670 1.00 98.75 111 THR A O 1
ATOM 843 N N . THR A 1 112 ? 2.185 -0.731 -5.103 1.00 98.25 112 THR A N 1
ATOM 844 C CA . THR A 1 112 ? 3.102 -1.252 -6.132 1.00 98.25 112 THR A CA 1
ATOM 845 C C . THR A 1 112 ? 3.725 -0.118 -6.941 1.00 98.25 112 THR A C 1
ATOM 847 O O . THR A 1 112 ? 3.126 0.941 -7.071 1.00 98.25 112 THR A O 1
ATOM 850 N N . ALA A 1 113 ? 4.963 -0.291 -7.407 1.00 97.88 113 ALA A N 1
ATOM 851 C CA . ALA A 1 113 ? 5.600 0.689 -8.282 1.00 97.88 113 ALA A CA 1
ATOM 852 C C . ALA A 1 113 ? 6.701 0.049 -9.140 1.00 97.88 113 ALA A C 1
ATOM 854 O O . ALA A 1 113 ? 7.709 -0.429 -8.609 1.00 97.88 113 ALA A O 1
ATOM 855 N N . GLY A 1 114 ? 6.541 0.101 -10.459 1.00 97.12 114 GLY A N 1
ATOM 856 C CA . GLY A 1 114 ? 7.545 -0.191 -11.473 1.00 97.12 114 GLY A CA 1
ATOM 857 C C . GLY A 1 114 ? 8.154 1.101 -12.015 1.00 97.12 114 GLY A C 1
ATOM 858 O O . GLY A 1 114 ? 9.043 1.681 -11.378 1.00 97.12 114 GLY A O 1
ATOM 859 N N . ILE A 1 115 ? 7.672 1.545 -13.176 1.00 97.88 115 ILE A N 1
ATOM 860 C CA . ILE A 1 115 ? 8.094 2.756 -13.892 1.00 97.88 115 ILE A CA 1
ATOM 861 C C . ILE A 1 115 ? 6.997 3.816 -13.756 1.00 97.88 115 ILE A C 1
ATOM 863 O O . ILE A 1 115 ? 5.887 3.637 -14.251 1.00 97.88 115 ILE A O 1
ATOM 867 N N . GLY A 1 116 ? 7.311 4.927 -13.091 1.00 98.19 116 GLY A N 1
ATOM 868 C CA . GLY A 1 116 ? 6.332 5.962 -12.760 1.00 98.19 116 GLY A CA 1
ATOM 869 C C . GLY A 1 116 ? 6.326 6.321 -11.279 1.00 98.19 116 GLY A C 1
ATOM 870 O O . GLY A 1 116 ? 7.288 6.068 -10.544 1.00 98.19 116 GLY A O 1
ATOM 871 N N . LYS A 1 117 ? 5.220 6.901 -10.823 1.00 98.62 117 LYS A N 1
ATOM 872 C CA . LYS A 1 117 ? 4.948 7.229 -9.417 1.00 98.62 117 LYS A CA 1
ATOM 873 C C . LYS A 1 117 ? 4.315 6.071 -8.639 1.00 98.62 117 LYS A C 1
ATOM 875 O O . LYS A 1 117 ? 4.144 6.185 -7.423 1.00 98.62 117 LYS A O 1
ATOM 880 N N . GLY A 1 118 ? 4.021 4.960 -9.315 1.00 98.44 118 GLY A N 1
ATOM 881 C CA . GLY A 1 118 ? 3.407 3.767 -8.734 1.00 98.44 118 GLY A CA 1
ATOM 882 C C . GLY A 1 118 ? 1.926 3.940 -8.404 1.00 98.44 118 GLY A C 1
ATOM 883 O O . GLY A 1 118 ? 1.342 4.996 -8.627 1.00 98.44 118 GLY A O 1
ATOM 884 N N . GLY A 1 119 ? 1.336 2.893 -7.841 1.00 98.62 119 GLY A N 1
ATOM 885 C CA . GLY A 1 119 ? -0.052 2.814 -7.418 1.00 98.62 119 GLY A CA 1
ATOM 886 C C . GLY A 1 119 ? -0.173 2.588 -5.914 1.00 98.62 119 GLY A C 1
ATOM 887 O O . GLY A 1 119 ? 0.544 1.777 -5.317 1.00 98.62 119 GLY A O 1
ATOM 888 N N . ILE A 1 120 ? -1.114 3.307 -5.314 1.00 98.88 120 ILE A N 1
ATOM 889 C CA . ILE A 1 120 ? -1.573 3.177 -3.933 1.00 98.88 120 ILE A CA 1
ATOM 890 C C . ILE A 1 120 ? -3.084 2.972 -3.989 1.00 98.88 120 ILE A C 1
ATOM 892 O O . ILE A 1 120 ? -3.787 3.720 -4.672 1.00 98.88 120 ILE A O 1
ATOM 896 N N . ALA A 1 121 ? -3.592 1.983 -3.260 1.00 98.81 121 ALA A N 1
ATOM 897 C CA . ALA A 1 121 ? -5.022 1.769 -3.115 1.00 98.81 121 ALA A CA 1
ATOM 898 C C . ALA A 1 121 ? -5.407 1.467 -1.667 1.00 98.81 121 ALA A C 1
ATOM 900 O O . ALA A 1 121 ? -4.710 0.720 -0.981 1.00 98.81 121 ALA A O 1
ATOM 901 N N . ILE A 1 122 ? -6.541 2.018 -1.232 1.00 98.81 122 ILE A N 1
ATOM 902 C CA . ILE A 1 122 ? -7.186 1.715 0.052 1.00 98.81 122 ILE A CA 1
ATOM 903 C C . ILE A 1 122 ? -8.617 1.268 -0.251 1.00 98.81 122 ILE A C 1
ATOM 905 O O . ILE A 1 122 ? -9.392 2.030 -0.830 1.00 98.81 122 ILE A O 1
ATOM 909 N N . ALA A 1 123 ? -8.958 0.032 0.103 1.00 98.69 123 ALA A N 1
ATOM 910 C CA . ALA A 1 123 ? -10.237 -0.599 -0.208 1.00 98.69 123 ALA A CA 1
ATOM 911 C C . ALA A 1 123 ? -11.008 -0.937 1.074 1.00 98.69 123 ALA A C 1
ATOM 913 O O . ALA A 1 123 ? -10.456 -1.570 1.973 1.00 98.69 123 ALA A O 1
ATOM 914 N N . GLY A 1 124 ? -12.278 -0.536 1.132 1.00 97.88 124 GLY A N 1
ATOM 915 C CA . GLY A 1 124 ? -13.251 -0.941 2.151 1.00 97.88 124 GLY A CA 1
ATOM 916 C C . GLY A 1 124 ? -14.338 -1.843 1.561 1.00 97.88 124 GLY A C 1
ATOM 917 O O . GLY A 1 124 ? -14.140 -2.469 0.522 1.00 97.88 124 GLY A O 1
ATOM 918 N N . ASP A 1 125 ? -15.496 -1.938 2.216 1.00 94.56 125 ASP A N 1
ATOM 919 C CA . ASP A 1 125 ? -16.656 -2.663 1.665 1.00 94.56 125 ASP A CA 1
ATOM 920 C C . ASP A 1 125 ? -17.370 -1.880 0.554 1.00 94.56 125 ASP A C 1
ATOM 922 O O . ASP A 1 125 ? -17.773 -2.457 -0.451 1.00 94.56 125 ASP A O 1
ATOM 926 N N . GLU A 1 126 ? -17.491 -0.560 0.714 1.00 94.50 126 GLU A N 1
ATOM 927 C CA . GLU A 1 126 ? -18.283 0.298 -0.183 1.00 94.50 126 GLU A CA 1
ATOM 928 C C . GLU A 1 126 ? -17.443 1.344 -0.929 1.00 94.50 126 GLU A C 1
ATOM 930 O O . GLU A 1 126 ? -17.977 2.162 -1.677 1.00 94.50 126 GLU A O 1
ATOM 935 N N . PHE A 1 127 ? -16.121 1.339 -0.739 1.00 97.12 127 PHE A N 1
ATOM 936 C CA . PHE A 1 127 ? -15.238 2.332 -1.341 1.00 97.12 127 PHE A CA 1
ATOM 937 C C . PHE A 1 127 ? -13.906 1.744 -1.798 1.00 97.12 127 PHE A C 1
ATOM 939 O O . PHE A 1 127 ? -13.414 0.732 -1.296 1.00 97.12 127 PHE A O 1
ATOM 946 N N . THR A 1 128 ? -13.283 2.437 -2.744 1.00 98.25 128 THR A N 1
ATOM 947 C CA . THR A 1 128 ? -11.891 2.224 -3.132 1.00 98.25 128 THR A CA 1
ATOM 948 C C . THR A 1 128 ? -11.279 3.572 -3.479 1.00 98.25 128 THR A C 1
ATOM 950 O O . THR A 1 128 ? -11.730 4.240 -4.408 1.00 98.25 128 THR A O 1
ATOM 953 N N . VAL A 1 129 ? -10.244 3.963 -2.744 1.00 98.38 129 VAL A N 1
ATOM 954 C CA . VAL A 1 129 ? -9.432 5.146 -3.038 1.00 98.38 129 VAL A CA 1
ATOM 955 C C . VAL A 1 129 ? -8.213 4.706 -3.836 1.00 98.38 129 VAL A C 1
ATOM 957 O O . VAL A 1 129 ? -7.590 3.700 -3.500 1.00 98.38 129 VAL A O 1
ATOM 960 N N . ARG A 1 130 ? -7.880 5.452 -4.893 1.00 98.31 130 ARG A N 1
ATOM 961 C CA . ARG A 1 130 ? -6.694 5.243 -5.735 1.00 98.31 130 ARG A CA 1
ATOM 962 C C . ARG A 1 130 ? -5.841 6.503 -5.728 1.00 98.31 130 ARG A C 1
ATOM 964 O O . ARG A 1 130 ? -6.377 7.604 -5.825 1.00 98.31 130 ARG A O 1
ATOM 971 N N . ALA A 1 131 ? -4.533 6.332 -5.638 1.00 98.50 131 ALA A N 1
ATOM 972 C CA . ALA A 1 131 ? -3.566 7.415 -5.691 1.00 98.50 131 ALA A CA 1
ATOM 973 C C . ALA A 1 131 ? -2.219 6.916 -6.230 1.00 98.50 131 ALA A C 1
ATOM 975 O O . ALA A 1 131 ? -2.012 5.723 -6.451 1.00 98.50 131 ALA A O 1
ATOM 976 N N . THR A 1 132 ? -1.287 7.846 -6.392 1.00 98.69 132 THR A N 1
ATOM 977 C CA . THR A 1 132 ? 0.125 7.581 -6.677 1.00 98.69 132 THR A CA 1
ATOM 978 C C . THR A 1 132 ? 0.981 8.185 -5.563 1.00 98.69 132 THR A C 1
ATOM 980 O O . THR A 1 132 ? 0.487 8.974 -4.755 1.00 98.69 132 THR A O 1
ATOM 983 N N . SER A 1 133 ? 2.280 7.879 -5.534 1.00 98.19 133 SER A N 1
ATOM 984 C CA . SER A 1 133 ? 3.222 8.763 -4.830 1.00 98.19 133 SER A CA 1
ATOM 985 C C . SER A 1 133 ? 3.370 10.099 -5.579 1.00 98.19 133 SER A C 1
ATOM 987 O O . SER A 1 133 ? 2.823 10.283 -6.670 1.00 98.19 133 SER A O 1
ATOM 989 N N . ASP A 1 134 ? 4.148 11.027 -5.032 1.00 98.19 134 ASP A N 1
ATOM 990 C CA . ASP A 1 134 ? 4.453 12.310 -5.674 1.00 98.19 134 ASP A CA 1
ATOM 991 C C . ASP A 1 134 ? 5.772 12.277 -6.473 1.00 98.19 134 ASP A C 1
ATOM 993 O O . ASP A 1 134 ? 6.128 13.252 -7.139 1.00 98.19 134 ASP A O 1
ATOM 997 N N . VAL A 1 135 ? 6.493 11.148 -6.465 1.00 98.44 135 VAL A N 1
ATOM 998 C CA . VAL A 1 135 ? 7.856 11.031 -7.005 1.00 98.44 135 VAL A CA 1
ATOM 999 C C . VAL A 1 135 ? 7.918 9.978 -8.110 1.00 98.44 135 VAL A C 1
ATOM 1001 O O . VAL A 1 135 ? 7.650 8.800 -7.891 1.00 98.44 135 VAL A O 1
ATOM 1004 N N . TYR A 1 136 ? 8.329 10.394 -9.307 1.00 98.44 136 TYR A N 1
ATOM 1005 C CA . TYR A 1 136 ? 8.597 9.474 -10.414 1.00 98.44 136 TYR A CA 1
ATOM 1006 C C . TYR A 1 136 ? 9.907 8.717 -10.173 1.00 98.44 136 TYR A C 1
ATOM 1008 O O . TYR A 1 136 ? 10.916 9.344 -9.857 1.00 98.44 136 TYR A O 1
ATOM 1016 N N . ALA A 1 137 ? 9.931 7.404 -10.390 1.00 97.94 137 ALA A N 1
ATOM 1017 C CA . ALA A 1 137 ? 11.169 6.629 -10.457 1.00 97.94 137 ALA A CA 1
ATOM 1018 C C . ALA A 1 137 ? 11.042 5.464 -11.449 1.00 97.94 137 ALA A C 1
ATOM 1020 O O . ALA A 1 137 ? 9.943 5.091 -11.861 1.00 97.94 137 ALA A O 1
ATOM 1021 N N . ASP A 1 138 ? 12.176 4.867 -11.805 1.00 96.75 138 ASP A N 1
ATOM 1022 C CA . ASP A 1 138 ? 12.251 3.705 -12.687 1.00 96.75 138 ASP A CA 1
ATOM 1023 C C . ASP A 1 138 ? 12.977 2.557 -11.971 1.00 96.75 138 ASP A C 1
ATOM 1025 O O . ASP A 1 138 ? 14.165 2.649 -11.661 1.00 96.75 138 ASP A O 1
ATOM 1029 N N . LEU A 1 139 ? 12.257 1.463 -11.702 1.00 94.38 139 LEU A N 1
ATOM 1030 C CA . LEU A 1 139 ? 12.787 0.280 -11.012 1.00 94.38 139 LEU A CA 1
ATOM 1031 C C . LEU A 1 139 ? 13.842 -0.495 -11.834 1.00 94.38 139 LEU A C 1
ATOM 1033 O O . LEU A 1 139 ? 14.618 -1.303 -11.298 1.00 94.38 139 LEU A O 1
ATOM 1037 N N . LEU A 1 140 ? 13.899 -0.273 -13.145 1.00 93.00 140 LEU A N 1
ATOM 1038 C CA . LEU A 1 140 ? 14.904 -0.869 -14.016 1.00 93.00 140 LEU A CA 1
ATOM 1039 C C . LEU A 1 140 ? 16.253 -0.157 -13.887 1.00 93.00 140 LEU A C 1
ATOM 1041 O O . LEU A 1 140 ? 17.288 -0.807 -14.074 1.00 93.00 140 LEU A O 1
ATOM 1045 N N . MET A 1 141 ? 16.254 1.104 -13.456 1.00 91.38 141 MET A N 1
ATOM 1046 C CA . MET A 1 141 ? 17.447 1.931 -13.319 1.00 91.38 141 MET A CA 1
ATOM 1047 C C . MET A 1 141 ? 18.105 1.783 -11.935 1.00 91.38 141 MET A C 1
ATOM 1049 O O . MET A 1 141 ? 17.421 1.611 -10.926 1.00 91.38 141 MET A O 1
ATOM 1053 N N . PRO A 1 142 ? 19.447 1.835 -11.846 1.00 85.44 142 PRO A N 1
ATOM 1054 C CA . PRO A 1 142 ? 20.167 1.786 -10.576 1.00 85.44 142 PRO A CA 1
ATOM 1055 C C . PRO A 1 142 ? 20.182 3.164 -9.886 1.00 85.44 142 PRO A C 1
ATOM 1057 O O . PRO A 1 142 ? 21.249 3.722 -9.646 1.00 85.44 142 PRO A O 1
ATOM 1060 N N . ASP A 1 143 ? 19.005 3.715 -9.583 1.00 93.00 143 ASP A N 1
ATOM 1061 C CA . ASP A 1 143 ? 18.840 5.019 -8.923 1.00 93.00 143 ASP A CA 1
ATOM 1062 C C . ASP A 1 143 ? 18.233 4.857 -7.523 1.00 93.00 143 ASP A C 1
ATOM 1064 O O . ASP A 1 143 ? 17.035 5.031 -7.287 1.00 93.00 143 ASP A O 1
ATOM 1068 N N . SER A 1 144 ? 19.080 4.452 -6.578 1.00 93.06 144 SER A N 1
ATOM 1069 C CA . SER A 1 144 ? 18.656 4.174 -5.203 1.00 93.06 144 SER A CA 1
ATOM 1070 C C . SER A 1 144 ? 18.091 5.402 -4.489 1.00 93.06 144 SER A C 1
ATOM 1072 O O . SER A 1 144 ? 17.228 5.246 -3.628 1.00 93.06 144 SER A O 1
ATOM 1074 N N . GLU A 1 145 ? 18.569 6.604 -4.816 1.00 96.62 145 GLU A N 1
ATOM 1075 C CA . GLU A 1 145 ? 18.105 7.838 -4.179 1.00 96.62 145 GLU A CA 1
ATOM 1076 C C . GLU A 1 145 ? 16.674 8.151 -4.616 1.00 96.62 145 GLU A C 1
ATOM 1078 O O . GLU A 1 145 ? 15.791 8.300 -3.768 1.00 96.62 145 GLU A O 1
ATOM 1083 N N . GLN A 1 146 ? 16.409 8.131 -5.924 1.00 97.50 146 GLN A N 1
ATOM 1084 C CA . GLN A 1 146 ? 15.073 8.385 -6.453 1.00 97.50 146 GLN A CA 1
ATOM 1085 C C . GLN A 1 146 ? 14.069 7.305 -6.026 1.00 97.50 146 GLN A C 1
ATOM 1087 O O . GLN A 1 146 ? 12.926 7.613 -5.677 1.00 97.50 146 GLN A O 1
ATOM 1092 N N . LEU A 1 147 ? 14.491 6.035 -5.987 1.00 97.19 147 LEU A N 1
ATOM 1093 C CA . LEU A 1 147 ? 13.664 4.932 -5.487 1.00 97.19 147 LEU A CA 1
ATOM 1094 C C . LEU A 1 147 ? 13.316 5.104 -4.002 1.00 97.19 147 LEU A C 1
ATOM 1096 O O . LEU A 1 147 ? 12.176 4.845 -3.611 1.00 97.19 147 LEU A O 1
ATOM 1100 N N . LEU A 1 148 ? 14.266 5.573 -3.186 1.00 97.69 148 LEU A N 1
ATOM 1101 C CA . LEU A 1 148 ? 14.034 5.852 -1.770 1.00 97.69 148 LEU A CA 1
ATOM 1102 C C . LEU A 1 148 ? 13.092 7.048 -1.576 1.00 97.69 148 LEU A C 1
ATOM 1104 O O . LEU A 1 148 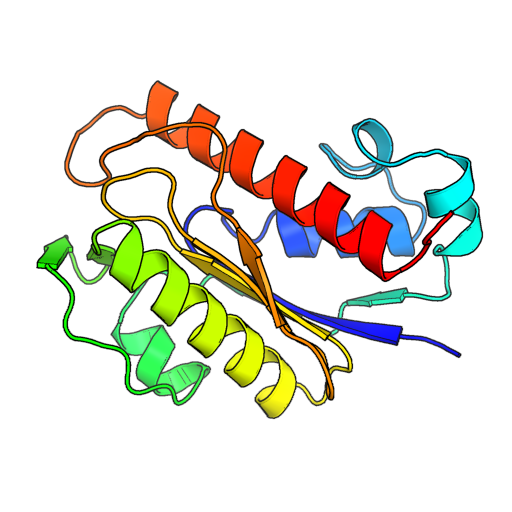? 12.197 6.979 -0.735 1.00 97.69 148 LEU A O 1
ATOM 1108 N N . LEU A 1 149 ? 13.238 8.118 -2.362 1.00 98.12 149 LEU A N 1
ATOM 1109 C CA . LEU A 1 149 ? 12.313 9.258 -2.336 1.00 98.12 149 LEU A CA 1
ATOM 1110 C C . LEU A 1 149 ? 10.886 8.830 -2.702 1.00 98.12 149 LEU A C 1
ATOM 1112 O O . LEU A 1 149 ? 9.938 9.202 -2.009 1.00 98.12 149 LEU A O 1
ATOM 1116 N N . ARG A 1 150 ? 10.734 7.984 -3.731 1.00 98.50 150 ARG A N 1
ATOM 1117 C CA . ARG A 1 150 ? 9.438 7.406 -4.108 1.00 98.50 150 ARG A CA 1
ATOM 1118 C C . ARG A 1 150 ? 8.840 6.560 -2.998 1.00 98.50 150 ARG A C 1
ATOM 1120 O O . ARG A 1 150 ? 7.665 6.727 -2.690 1.00 98.50 150 ARG A O 1
ATOM 1127 N N . GLN A 1 151 ? 9.634 5.701 -2.365 1.00 98.44 151 GLN A N 1
ATOM 1128 C CA . GLN A 1 151 ? 9.189 4.916 -1.216 1.00 98.44 151 GLN A CA 1
ATOM 1129 C C . GLN A 1 151 ? 8.662 5.806 -0.086 1.00 98.44 151 GLN A C 1
ATOM 1131 O O . GLN A 1 151 ? 7.545 5.579 0.373 1.00 98.44 151 GLN A O 1
ATOM 1136 N N . LYS A 1 152 ? 9.431 6.818 0.336 1.00 97.94 152 LYS A N 1
ATOM 1137 C CA . LYS A 1 152 ? 9.030 7.729 1.420 1.00 97.94 152 LYS A CA 1
ATOM 1138 C C . LYS A 1 152 ? 7.731 8.452 1.089 1.00 97.94 152 LYS A C 1
ATOM 1140 O O . LYS A 1 152 ? 6.776 8.351 1.849 1.00 97.94 152 LYS A O 1
ATOM 1145 N N . SER A 1 153 ? 7.659 9.068 -0.092 1.00 98.38 153 SER A N 1
ATOM 1146 C CA . SER A 1 153 ? 6.443 9.741 -0.560 1.00 98.38 153 SER A CA 1
ATOM 1147 C C . SER A 1 153 ? 5.239 8.792 -0.598 1.00 98.38 153 SER A C 1
ATOM 1149 O O . SER A 1 153 ? 4.150 9.166 -0.175 1.00 98.38 153 SER A O 1
ATOM 1151 N N . GLY A 1 154 ? 5.422 7.543 -1.039 1.00 98.56 154 GLY A N 1
ATOM 1152 C CA . GLY A 1 154 ? 4.350 6.548 -1.048 1.00 98.56 154 GLY A CA 1
ATOM 1153 C C . GLY A 1 154 ? 3.855 6.161 0.346 1.00 98.56 154 GLY A C 1
ATOM 1154 O O . GLY A 1 154 ? 2.647 6.038 0.546 1.00 98.56 154 GLY A O 1
ATOM 1155 N N . VAL A 1 155 ? 4.762 6.001 1.315 1.00 98.44 155 VAL A N 1
ATOM 1156 C CA . VAL A 1 155 ? 4.402 5.737 2.719 1.00 98.44 155 VAL A CA 1
ATOM 1157 C C . VAL A 1 155 ? 3.604 6.907 3.289 1.00 98.44 155 VAL A C 1
ATOM 1159 O O . VAL A 1 155 ? 2.498 6.699 3.782 1.00 98.44 155 VAL A O 1
ATOM 1162 N N . GLU A 1 156 ? 4.124 8.129 3.170 1.00 97.50 156 GLU A N 1
ATOM 1163 C CA . GLU A 1 156 ? 3.483 9.346 3.682 1.00 97.50 156 GLU A CA 1
ATOM 1164 C C . GLU A 1 156 ? 2.088 9.534 3.085 1.00 97.50 156 GLU A C 1
ATOM 1166 O O . GLU A 1 156 ? 1.110 9.688 3.815 1.00 97.50 156 GLU A O 1
ATOM 1171 N N . LYS A 1 157 ? 1.975 9.430 1.755 1.00 98.00 157 LYS A N 1
ATOM 1172 C CA . LYS A 1 157 ? 0.700 9.584 1.052 1.00 98.00 157 LYS A CA 1
ATOM 1173 C C . LYS A 1 157 ? -0.325 8.545 1.489 1.00 98.00 157 LYS A C 1
ATOM 1175 O O . LYS A 1 157 ? -1.491 8.878 1.666 1.00 98.00 157 LYS A O 1
ATOM 1180 N N . THR A 1 158 ? 0.105 7.299 1.688 1.00 98.50 158 THR A N 1
ATOM 1181 C CA . THR A 1 158 ? -0.790 6.225 2.135 1.00 98.50 158 THR A CA 1
ATOM 1182 C C . THR A 1 158 ? -1.323 6.490 3.542 1.00 98.50 158 THR A C 1
ATOM 1184 O O . THR A 1 158 ? -2.511 6.299 3.783 1.00 98.50 158 THR A O 1
ATOM 1187 N N . LEU A 1 159 ? -0.470 6.952 4.462 1.00 96.81 159 LEU A N 1
ATOM 1188 C CA . LEU A 1 159 ? -0.873 7.256 5.837 1.00 96.81 159 LEU A CA 1
ATOM 1189 C C . LEU A 1 159 ? -1.832 8.453 5.903 1.00 96.81 159 LEU A C 1
ATOM 1191 O O . LEU A 1 159 ? -2.827 8.372 6.614 1.00 96.81 159 LEU A O 1
ATOM 1195 N N . LEU A 1 160 ? -1.581 9.509 5.124 1.00 96.06 160 LEU A N 1
ATOM 1196 C CA . LEU A 1 160 ? -2.465 10.679 5.044 1.00 96.06 160 LEU A CA 1
ATOM 1197 C C . LEU A 1 160 ? -3.841 10.326 4.465 1.00 96.06 160 LEU A C 1
ATOM 1199 O O . LEU A 1 160 ? -4.863 10.693 5.034 1.00 96.06 160 LEU A O 1
ATOM 1203 N N . LEU A 1 161 ? -3.885 9.554 3.373 1.00 97.19 161 LEU A N 1
ATOM 1204 C CA . LEU A 1 161 ? -5.154 9.086 2.804 1.00 97.19 161 LEU A CA 1
ATOM 1205 C C . LEU A 1 161 ? -5.921 8.202 3.789 1.00 97.19 161 LEU A C 1
ATOM 1207 O O . LEU A 1 161 ? -7.144 8.277 3.870 1.00 97.19 161 LEU A O 1
ATOM 1211 N N . LEU A 1 162 ? -5.212 7.357 4.541 1.00 96.44 162 LEU A N 1
ATOM 1212 C CA . LEU A 1 162 ? -5.838 6.544 5.573 1.00 96.44 162 LEU A CA 1
ATOM 1213 C C . LEU A 1 162 ? -6.415 7.420 6.692 1.00 96.44 162 LEU A C 1
ATOM 1215 O O . LEU A 1 162 ? -7.541 7.187 7.112 1.00 96.44 162 LEU A O 1
ATOM 1219 N N . GLU A 1 163 ? -5.689 8.436 7.151 1.00 94.00 163 GLU A N 1
ATOM 1220 C CA . GLU A 1 163 ? -6.196 9.391 8.140 1.00 94.00 163 GLU A CA 1
ATOM 1221 C C . GLU A 1 163 ? -7.469 10.096 7.664 1.00 94.00 163 GLU A C 1
ATOM 1223 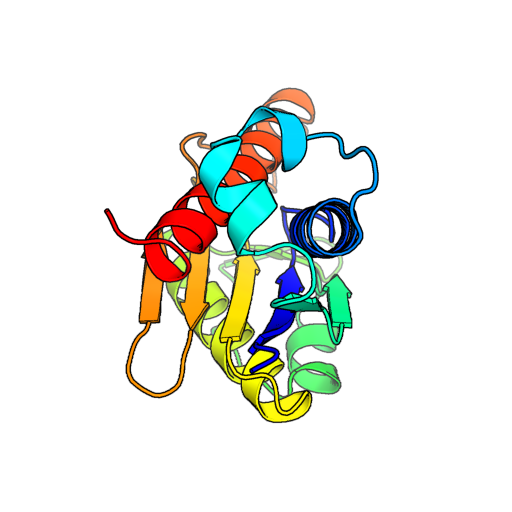O O . GLU A 1 163 ? -8.445 10.122 8.409 1.00 94.00 163 GLU A O 1
ATOM 1228 N N . GLU A 1 164 ? -7.502 10.590 6.425 1.00 94.12 164 GLU A N 1
ATOM 1229 C CA . GLU A 1 164 ? -8.688 11.237 5.843 1.00 94.12 164 GLU A CA 1
ATOM 1230 C C . GLU A 1 164 ? -9.917 10.313 5.829 1.00 94.12 164 GLU A C 1
ATOM 1232 O O . GLU A 1 164 ? -11.042 10.764 6.043 1.00 94.12 164 GLU A O 1
ATOM 1237 N N . ILE A 1 165 ? -9.709 9.011 5.608 1.00 94.44 165 ILE A N 1
ATOM 1238 C CA . ILE A 1 165 ? -10.775 7.999 5.623 1.00 94.44 165 ILE A CA 1
ATOM 1239 C C . ILE A 1 165 ? -11.259 7.719 7.051 1.00 94.44 165 ILE A C 1
ATOM 1241 O O . ILE A 1 165 ? -12.455 7.534 7.274 1.00 94.44 165 ILE A O 1
ATOM 1245 N N . LEU A 1 166 ? -10.338 7.638 8.013 1.00 92.69 166 LEU A N 1
ATOM 1246 C CA . LEU A 1 166 ? -10.634 7.195 9.378 1.00 92.69 166 LEU A CA 1
ATOM 1247 C C . LEU A 1 166 ? -11.098 8.319 10.308 1.00 92.69 166 LEU A C 1
ATOM 1249 O O . LEU A 1 166 ? -11.847 8.068 11.252 1.00 92.69 166 LEU A O 1
ATOM 1253 N N . ALA A 1 167 ? -10.644 9.542 10.061 1.00 88.06 167 ALA A N 1
ATOM 1254 C CA . ALA A 1 167 ? -10.929 10.722 10.863 1.00 88.06 167 ALA A CA 1
ATOM 1255 C C . ALA A 1 167 ? -11.252 11.927 9.954 1.00 88.06 167 ALA A C 1
ATOM 1257 O O . ALA A 1 167 ? -10.509 12.912 9.964 1.00 88.06 167 ALA A O 1
ATOM 1258 N N . PRO A 1 168 ? -12.350 11.866 9.170 1.00 79.69 168 PRO A N 1
ATOM 1259 C CA . PRO A 1 168 ? -12.789 13.002 8.365 1.00 79.69 168 PRO A CA 1
ATOM 1260 C C . PRO A 1 168 ? -13.117 14.204 9.267 1.00 79.69 168 PRO A C 1
ATOM 1262 O O . PRO A 1 168 ? -13.562 14.023 10.405 1.00 79.69 168 PRO A O 1
ATOM 1265 N N . GLU A 1 169 ? -12.864 15.419 8.769 1.00 70.38 169 GLU A N 1
ATOM 1266 C CA . GLU A 1 169 ? -13.147 16.677 9.488 1.00 70.38 169 GLU A CA 1
ATOM 1267 C C . GLU A 1 169 ? -14.635 16.874 9.817 1.00 70.38 169 GLU A C 1
ATOM 1269 O O . GLU A 1 169 ? -15.497 16.538 8.969 1.00 70.38 169 GLU A O 1
#

pLDDT: mean 93.64, std 6.71, range [67.31, 98.88]

Sequence (169 aa):
MTLKIATAECFTHGIVAREIHAWAQGYQGEFGPNVLKPDSIDKLQGEVLLLCGLFIPTLSALKTVLKVDAPEPAELKRGIKVYYEEEDQEVAVLMAQAVKDISGADIGIGTTAGIGKGGIAIAGDEFTVRATSDVYADLLMPDSEQLLLRQKSGVEKTLLLLEEILAPE

Foldseek 3Di:
DAAEEEEEEELLQLLLVVLQQQLLQVHDHPALVPQDDPVLSVVNRVNYDYQYYHHQQAPVCCCPVLVDDADQAPDQDVRGGAHAQVSLQVVQQSRFVSRCVVRVGQKGWGWDHAFFQGWIWIDGPPDIDIDGFPAGDHPVDPDPPSSVVSNVSNSSVNSVVVSCVRPPD